Protein AF-R4KKE1-F1 (afdb_monomer)

Solvent-accessible surface area (backbone atoms only — not comparable to full-atom values): 4717 Å² total; per-residue (Å²): 87,49,28,18,39,33,73,34,89,79,52,72,64,31,49,64,44,80,45,53,73,64,59,48,51,59,60,69,69,56,82,86,78,73,91,70,51,73,68,59,53,69,73,44,54,72,67,56,51,49,55,72,66,44,76,33,54,74,42,84,20,34,36,54,92,19,30,95,49,90,92,22,63,42,77,78,89,124

Foldseek 3Di:
DWKWWDQFPPDQATHIDDDDPVVVCVVVVDDDDFDDDPVRLVPDDPVVVRVSPGRIDMDPAAAQRRGPDPPRHDDDDD

Structure (mmCIF, N/CA/C/O backbone):
data_AF-R4KKE1-F1
#
_entry.id   AF-R4KKE1-F1
#
loop_
_atom_site.group_PDB
_atom_site.id
_atom_site.type_symbol
_atom_site.label_atom_id
_atom_site.label_alt_id
_atom_site.label_comp_id
_atom_site.label_asym_id
_atom_site.label_entity_id
_atom_site.label_seq_id
_atom_site.pdbx_PDB_ins_code
_atom_site.Cartn_x
_atom_site.Cartn_y
_atom_site.Cartn_z
_atom_site.occupancy
_atom_site.B_iso_or_equiv
_atom_site.auth_seq_id
_atom_site.auth_comp_id
_atom_site.auth_asym_id
_atom_site.auth_atom_id
_atom_site.pdbx_PDB_model_num
ATOM 1 N N . MET A 1 1 ? 9.662 -15.546 -7.083 1.00 91.69 1 MET A N 1
ATOM 2 C CA . MET A 1 1 ? 8.626 -14.959 -7.965 1.00 91.69 1 MET A CA 1
ATOM 3 C C . MET A 1 1 ? 8.818 -13.452 -8.010 1.00 91.69 1 MET A C 1
ATOM 5 O O . MET A 1 1 ? 9.332 -12.914 -7.038 1.00 91.69 1 MET A O 1
ATOM 9 N N . LYS A 1 2 ? 8.404 -12.777 -9.088 1.00 94.56 2 LYS A N 1
ATOM 10 C CA . LYS A 1 2 ? 8.451 -11.306 -9.176 1.00 94.56 2 LYS A CA 1
ATOM 11 C C . LYS A 1 2 ? 7.149 -10.677 -8.708 1.00 94.56 2 LYS A C 1
ATOM 13 O O . LYS A 1 2 ? 6.070 -11.126 -9.097 1.00 94.56 2 LYS A O 1
ATOM 18 N N . ILE A 1 3 ? 7.278 -9.618 -7.921 1.00 96.38 3 ILE A N 1
ATOM 19 C CA . ILE A 1 3 ? 6.194 -8.697 -7.588 1.00 96.38 3 ILE A CA 1
ATOM 20 C C . ILE A 1 3 ? 6.689 -7.259 -7.728 1.00 96.38 3 ILE A C 1
ATOM 22 O O . ILE A 1 3 ? 7.889 -6.990 -7.644 1.00 96.38 3 ILE A O 1
ATOM 26 N N . ALA A 1 4 ? 5.758 -6.328 -7.882 1.00 97.25 4 ALA A N 1
ATOM 27 C CA . ALA A 1 4 ? 6.019 -4.908 -7.709 1.00 97.25 4 ALA A CA 1
ATOM 28 C C . ALA A 1 4 ? 5.249 -4.405 -6.490 1.00 97.25 4 ALA A C 1
ATOM 30 O O . ALA A 1 4 ? 4.050 -4.651 -6.397 1.00 97.25 4 ALA A O 1
ATOM 31 N N . VAL A 1 5 ? 5.908 -3.708 -5.567 1.00 97.50 5 VAL A N 1
ATOM 32 C CA . VAL A 1 5 ? 5.290 -3.183 -4.337 1.00 97.50 5 VAL A CA 1
ATOM 33 C C . VAL A 1 5 ? 5.154 -1.664 -4.390 1.00 97.50 5 VAL A C 1
ATOM 35 O O . VAL A 1 5 ? 5.981 -0.982 -4.999 1.00 97.50 5 VAL A O 1
ATOM 38 N N . GLY A 1 6 ? 4.107 -1.139 -3.759 1.00 97.06 6 GLY A N 1
ATOM 39 C CA . GLY A 1 6 ? 3.849 0.295 -3.635 1.00 97.06 6 GLY A CA 1
ATOM 40 C C . GLY A 1 6 ? 3.241 0.613 -2.275 1.00 97.06 6 GLY A C 1
ATOM 41 O O . GLY A 1 6 ? 2.513 -0.208 -1.713 1.00 9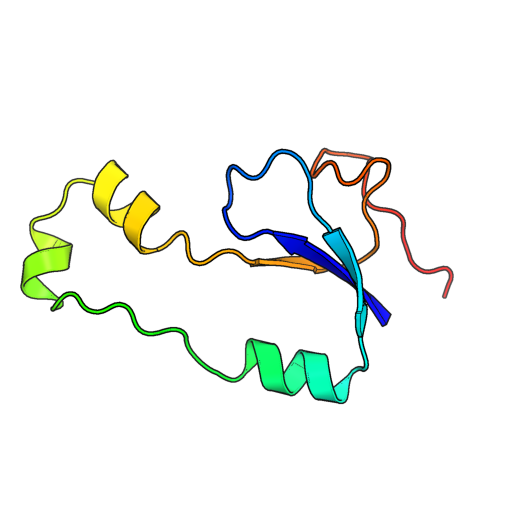7.06 6 GLY A O 1
ATOM 42 N N . ASN A 1 7 ? 3.534 1.798 -1.745 1.00 95.81 7 ASN A N 1
ATOM 43 C CA . ASN A 1 7 ? 3.050 2.231 -0.432 1.00 95.81 7 ASN A CA 1
ATOM 44 C C . ASN A 1 7 ? 1.656 2.861 -0.499 1.00 95.81 7 ASN A C 1
ATOM 46 O O . ASN A 1 7 ? 1.012 3.031 0.528 1.00 95.81 7 ASN A O 1
ATOM 50 N N . SER A 1 8 ? 1.184 3.182 -1.705 1.00 96.25 8 SER A N 1
ATOM 51 C CA . SER A 1 8 ? -0.133 3.761 -1.952 1.00 96.25 8 SER A CA 1
ATOM 52 C C . SER A 1 8 ? -0.696 3.291 -3.293 1.00 96.25 8 SER A C 1
ATOM 54 O O . SER A 1 8 ? 0.035 3.063 -4.261 1.00 96.25 8 SER A O 1
ATOM 56 N N . ARG A 1 9 ? -2.024 3.237 -3.410 1.00 93.75 9 ARG A N 1
ATOM 57 C CA . ARG A 1 9 ? -2.728 3.037 -4.684 1.00 93.75 9 ARG A CA 1
ATOM 58 C C . ARG A 1 9 ? -2.396 4.128 -5.712 1.00 93.75 9 ARG A C 1
ATOM 60 O O . ARG A 1 9 ? -2.520 3.876 -6.915 1.00 93.75 9 ARG A O 1
ATOM 67 N N . MET A 1 10 ? -1.982 5.310 -5.241 1.00 94.75 10 MET A N 1
ATOM 68 C CA . MET A 1 10 ? -1.602 6.488 -6.031 1.00 94.75 10 MET A CA 1
ATOM 69 C C . MET A 1 10 ? -0.100 6.552 -6.355 1.00 94.75 10 MET A C 1
ATOM 71 O O . MET A 1 10 ? 0.334 7.468 -7.057 1.00 94.75 10 MET A O 1
ATOM 75 N N . GLU A 1 11 ? 0.695 5.586 -5.881 1.00 96.19 11 GLU A N 1
ATOM 76 C CA . GLU A 1 11 ? 2.129 5.497 -6.154 1.00 96.19 11 GLU A CA 1
ATOM 77 C C . GLU A 1 11 ? 2.398 5.502 -7.669 1.00 96.19 11 GLU A C 1
ATOM 79 O O . GLU A 1 11 ? 1.898 4.657 -8.422 1.00 96.19 11 GLU A O 1
ATOM 84 N N . LYS A 1 12 ? 3.218 6.458 -8.126 1.00 95.12 12 LYS A N 1
ATOM 85 C CA . LYS A 1 12 ? 3.592 6.589 -9.545 1.00 95.12 12 LYS A CA 1
ATOM 86 C C . LYS A 1 12 ? 4.689 5.605 -9.953 1.00 95.12 12 LYS A C 1
ATOM 88 O O . LYS A 1 12 ? 4.761 5.246 -11.129 1.00 95.12 12 LYS A O 1
ATOM 93 N N . ARG A 1 13 ? 5.544 5.204 -9.004 1.00 96.69 13 ARG A N 1
ATOM 94 C CA . ARG A 1 13 ? 6.670 4.288 -9.209 1.00 96.69 13 ARG A CA 1
ATOM 95 C C . ARG A 1 13 ? 6.640 3.170 -8.174 1.00 96.69 13 ARG A C 1
ATOM 97 O O . ARG A 1 13 ? 6.926 3.378 -7.006 1.00 96.69 13 ARG A O 1
ATOM 104 N N . TRP A 1 14 ? 6.321 1.982 -8.646 1.00 97.94 14 TRP A N 1
ATOM 105 C CA . TRP A 1 14 ? 6.301 0.742 -7.894 1.00 97.94 14 TRP A CA 1
ATOM 106 C C . TRP A 1 14 ? 7.682 0.089 -7.956 1.00 97.94 14 TRP A C 1
ATOM 108 O O . TRP A 1 14 ? 8.355 0.126 -8.991 1.00 97.94 14 TRP A O 1
ATOM 118 N N . LYS A 1 15 ? 8.106 -0.522 -6.851 1.00 97.88 1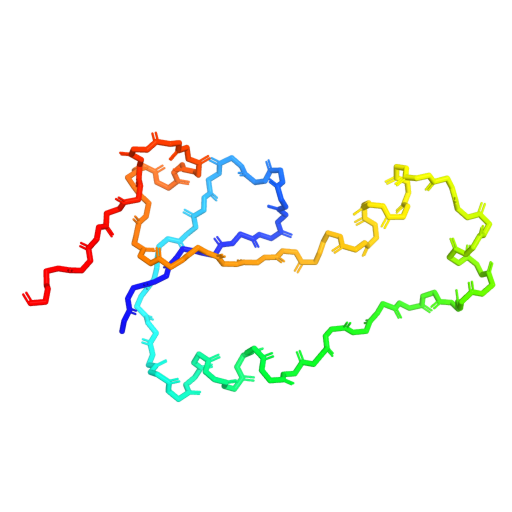5 LYS A N 1
ATOM 119 C CA . LYS A 1 15 ? 9.414 -1.169 -6.734 1.00 97.88 15 LYS A CA 1
ATOM 120 C C . LYS A 1 15 ? 9.301 -2.641 -7.108 1.00 97.88 15 LYS A C 1
ATOM 122 O O . LYS A 1 15 ? 8.646 -3.408 -6.408 1.00 97.88 15 LYS A O 1
ATOM 127 N N . ASN A 1 16 ? 9.955 -3.033 -8.195 1.00 97.12 16 ASN A N 1
ATOM 128 C CA . ASN A 1 16 ? 10.084 -4.440 -8.567 1.00 97.12 16 ASN A CA 1
ATOM 129 C C . ASN A 1 16 ? 11.031 -5.150 -7.599 1.00 97.12 16 ASN A C 1
ATOM 131 O O . ASN A 1 16 ? 12.102 -4.627 -7.290 1.00 97.12 16 ASN A O 1
ATOM 135 N N . GLN A 1 17 ? 10.657 -6.348 -7.164 1.00 95.75 17 GLN A N 1
ATOM 136 C CA . GLN A 1 17 ? 11.505 -7.206 -6.346 1.00 95.75 17 GLN A CA 1
ATOM 137 C C . GLN A 1 17 ? 11.196 -8.686 -6.581 1.00 95.75 17 GLN A C 1
ATOM 139 O O . GLN A 1 17 ? 10.094 -9.060 -6.995 1.00 95.75 17 GLN A O 1
ATOM 144 N N . ASP A 1 18 ? 12.185 -9.526 -6.296 1.00 96.06 18 ASP A N 1
ATOM 145 C CA . ASP A 1 18 ? 11.994 -10.962 -6.164 1.00 96.06 18 ASP A CA 1
ATOM 146 C C . ASP A 1 18 ? 11.587 -11.293 -4.720 1.00 96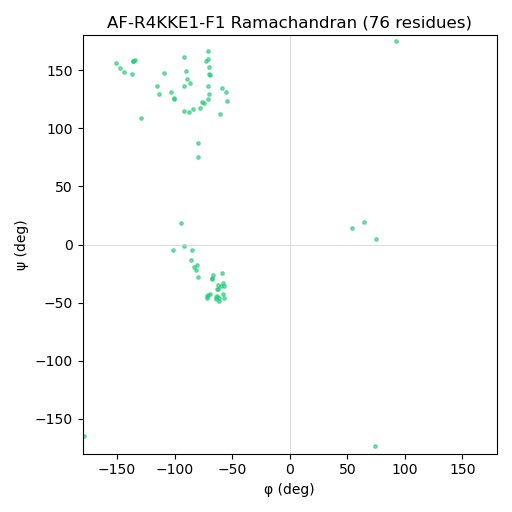.06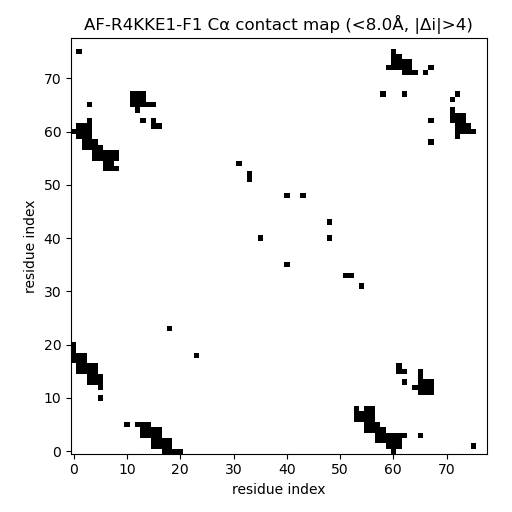 18 ASP A C 1
ATOM 148 O O . ASP A 1 18 ? 12.100 -10.716 -3.765 1.00 96.06 18 ASP A O 1
ATOM 152 N N . ILE A 1 19 ? 10.635 -12.212 -4.565 1.00 95.94 19 ILE A N 1
ATOM 153 C CA . ILE A 1 19 ? 10.153 -12.716 -3.273 1.00 95.94 19 ILE A CA 1
ATOM 154 C C . ILE A 1 19 ? 9.978 -14.237 -3.346 1.00 95.94 19 ILE A C 1
ATOM 156 O O . ILE A 1 19 ? 9.639 -14.782 -4.408 1.00 95.94 19 ILE A O 1
ATOM 160 N N . SER A 1 20 ? 10.210 -14.948 -2.241 1.00 96.50 20 SER A N 1
ATOM 161 C CA . SER A 1 20 ? 9.896 -16.376 -2.163 1.00 96.50 20 SER A CA 1
ATOM 162 C C . SER A 1 20 ? 8.378 -16.593 -2.077 1.00 96.50 20 SER A C 1
ATOM 164 O O . SER A 1 20 ? 7.618 -15.700 -1.697 1.00 96.50 20 SER A O 1
ATOM 166 N N . ARG A 1 21 ? 7.901 -17.789 -2.445 1.00 93.50 21 ARG A N 1
ATOM 167 C CA . ARG A 1 21 ? 6.473 -18.125 -2.283 1.00 93.50 21 ARG A CA 1
ATOM 168 C C . ARG A 1 21 ? 6.054 -18.099 -0.813 1.00 93.50 21 ARG A C 1
ATOM 170 O O . ARG A 1 21 ? 4.925 -17.720 -0.522 1.00 93.50 21 ARG A O 1
ATOM 177 N N . GLU A 1 22 ? 6.949 -18.504 0.079 1.00 96.62 22 GLU A N 1
ATOM 178 C CA . GLU A 1 22 ? 6.671 -18.585 1.510 1.00 96.62 22 GLU A CA 1
ATOM 179 C C . GLU A 1 22 ? 6.585 -17.192 2.140 1.00 96.62 22 GLU A C 1
ATOM 181 O O . GLU A 1 22 ? 5.594 -16.870 2.793 1.00 96.62 22 GLU A O 1
ATOM 186 N N . ASP A 1 23 ? 7.535 -16.307 1.833 1.00 96.00 23 ASP A N 1
ATOM 187 C CA . ASP A 1 23 ? 7.502 -14.916 2.301 1.00 96.00 23 ASP A CA 1
ATOM 188 C C . ASP A 1 23 ? 6.289 -14.167 1.753 1.00 96.00 23 ASP A C 1
ATOM 190 O O . ASP A 1 23 ? 5.656 -13.383 2.464 1.00 96.00 23 ASP A O 1
ATOM 194 N N . PHE A 1 24 ? 5.917 -14.433 0.498 1.00 95.12 24 PHE A N 1
ATOM 195 C CA . PHE A 1 24 ? 4.707 -13.868 -0.085 1.00 95.12 24 PHE A CA 1
ATOM 196 C C . PHE A 1 24 ? 3.453 -14.313 0.678 1.00 95.12 24 PHE A C 1
ATOM 198 O O . PHE A 1 24 ? 2.655 -13.462 1.073 1.00 95.12 24 PHE A O 1
ATOM 205 N N . LYS A 1 25 ? 3.300 -15.619 0.955 1.00 95.75 25 LYS A N 1
ATOM 206 C CA . LYS A 1 25 ? 2.194 -16.142 1.779 1.00 95.75 25 LYS A CA 1
ATOM 207 C C . LYS A 1 25 ? 2.170 -15.495 3.161 1.00 95.75 25 LYS A C 1
ATOM 209 O O . LYS A 1 25 ? 1.113 -15.055 3.608 1.00 95.75 25 LYS A O 1
ATOM 214 N N . ASN A 1 26 ? 3.324 -15.394 3.816 1.00 95.12 26 ASN A N 1
ATOM 215 C CA . ASN A 1 26 ? 3.439 -14.778 5.135 1.00 95.12 26 ASN A CA 1
ATOM 216 C C . ASN A 1 26 ? 3.052 -13.295 5.120 1.00 95.12 26 ASN A C 1
ATOM 218 O O . ASN A 1 26 ? 2.362 -12.831 6.029 1.00 95.12 26 ASN A O 1
ATOM 222 N N . THR A 1 27 ? 3.412 -12.578 4.054 1.00 91.81 27 THR A N 1
ATOM 223 C CA . THR A 1 27 ? 3.062 -11.166 3.864 1.00 91.81 27 THR A CA 1
ATOM 224 C C . THR A 1 27 ? 1.551 -10.970 3.730 1.00 91.81 27 THR A C 1
ATOM 226 O O . THR A 1 27 ? 0.991 -10.091 4.381 1.00 91.81 27 THR A O 1
ATOM 229 N N . ILE A 1 28 ? 0.872 -11.780 2.909 1.00 93.50 28 ILE A N 1
ATOM 230 C CA . ILE A 1 28 ? -0.566 -11.602 2.633 1.00 93.50 28 ILE A CA 1
ATOM 231 C C . ILE A 1 28 ? -1.479 -12.198 3.711 1.00 93.50 28 ILE A C 1
ATOM 233 O O . ILE A 1 28 ? -2.631 -11.788 3.825 1.00 93.50 28 ILE A O 1
ATOM 237 N N . ARG A 1 29 ? -0.989 -13.162 4.503 1.00 95.44 29 ARG A N 1
ATOM 238 C CA . ARG A 1 29 ? -1.773 -13.805 5.571 1.00 95.44 29 ARG A CA 1
ATOM 239 C C . ARG A 1 29 ? -2.088 -12.844 6.719 1.00 95.44 29 ARG A C 1
ATOM 241 O O . ARG A 1 29 ? -3.112 -12.990 7.382 1.00 95.44 29 ARG A O 1
ATOM 248 N N . THR A 1 30 ? -1.219 -11.868 6.966 1.00 91.19 30 THR A N 1
ATOM 249 C CA . THR A 1 30 ? -1.373 -10.921 8.073 1.00 91.19 30 THR A CA 1
ATOM 250 C C . THR A 1 30 ? -2.299 -9.773 7.677 1.00 91.19 30 THR A C 1
ATOM 252 O O . THR A 1 30 ? -1.985 -8.971 6.800 1.00 91.19 30 THR A O 1
ATOM 255 N N . THR A 1 31 ? -3.445 -9.657 8.352 1.00 92.06 31 THR A N 1
ATOM 256 C CA . THR A 1 31 ? -4.374 -8.538 8.137 1.00 92.06 31 THR A CA 1
ATOM 257 C C . THR A 1 31 ? -3.788 -7.242 8.692 1.00 92.06 31 THR A C 1
ATOM 259 O O . THR A 1 31 ? -3.484 -7.160 9.881 1.00 92.06 31 THR A O 1
ATOM 262 N N . LYS A 1 32 ? -3.699 -6.199 7.861 1.00 90.94 32 LYS A N 1
ATOM 263 C CA . LYS A 1 32 ? -3.361 -4.847 8.322 1.00 90.94 32 LYS A CA 1
ATOM 264 C C . LYS A 1 32 ? -4.562 -4.238 9.048 1.00 90.94 32 LYS A C 1
ATOM 266 O O . LYS A 1 32 ? -5.647 -4.143 8.477 1.00 90.94 32 LYS A O 1
ATOM 271 N N . ARG A 1 33 ? -4.370 -3.855 10.310 1.00 92.12 33 ARG A N 1
ATOM 272 C CA . ARG A 1 33 ? -5.368 -3.157 11.131 1.00 92.12 33 ARG A CA 1
ATOM 273 C C . ARG A 1 33 ? -4.996 -1.683 11.203 1.00 92.12 33 ARG A C 1
ATOM 275 O O . ARG A 1 33 ? -3.840 -1.357 11.458 1.00 92.12 33 ARG A O 1
ATOM 282 N N . THR A 1 34 ? -5.966 -0.823 10.952 1.00 92.38 34 THR A N 1
ATOM 283 C CA . THR A 1 34 ? -5.851 0.626 11.098 1.00 92.38 34 THR A CA 1
ATOM 284 C C . THR A 1 34 ? -6.299 1.032 12.509 1.00 92.38 34 THR A C 1
ATOM 286 O O . THR A 1 34 ? -6.877 0.221 13.238 1.00 92.38 34 THR A O 1
ATOM 289 N N . THR A 1 35 ? -5.913 2.225 12.961 1.00 93.88 35 THR A N 1
ATOM 290 C CA . THR A 1 35 ? -6.015 2.628 14.377 1.00 93.88 35 THR A CA 1
ATOM 291 C C . THR A 1 35 ? -7.392 3.142 14.775 1.00 93.88 35 THR A C 1
ATOM 293 O O . THR A 1 35 ? -7.698 3.207 15.961 1.00 93.88 35 THR A O 1
ATOM 296 N N . GLU A 1 36 ? -8.208 3.542 13.806 1.00 95.38 36 GLU A N 1
ATOM 297 C CA . GLU A 1 36 ? -9.546 4.056 14.042 1.00 95.38 36 GLU A CA 1
ATOM 298 C C . GLU A 1 36 ? -10.508 2.966 14.520 1.00 95.38 36 GLU A C 1
ATOM 300 O O . GLU A 1 36 ? -10.480 1.806 14.100 1.00 95.38 36 GLU A O 1
ATOM 305 N N . THR A 1 37 ? -11.437 3.374 15.373 1.00 96.75 37 THR A N 1
ATOM 306 C CA . THR A 1 37 ? -12.600 2.569 15.718 1.00 96.75 37 THR A CA 1
ATOM 307 C C . THR A 1 37 ? -13.580 2.501 14.547 1.00 96.75 37 THR A C 1
ATOM 309 O O . THR A 1 37 ? -13.646 3.372 13.676 1.00 96.75 37 THR A O 1
ATOM 312 N N . VAL A 1 38 ? -14.451 1.490 14.567 1.00 95.88 38 VAL A N 1
ATOM 313 C CA . VAL A 1 38 ? -15.526 1.349 13.571 1.00 95.88 38 VAL A CA 1
ATOM 314 C C . VAL A 1 38 ? -16.453 2.573 13.553 1.00 95.88 38 VAL A C 1
ATOM 316 O O . VAL A 1 38 ? -16.962 2.943 12.496 1.00 95.88 38 VAL A O 1
ATOM 319 N N . LEU A 1 39 ? -16.678 3.214 14.705 1.00 97.56 39 LEU A N 1
ATOM 320 C CA . LEU A 1 39 ? -17.522 4.406 14.803 1.00 97.56 39 LEU A CA 1
ATOM 321 C C . LEU A 1 39 ? -16.858 5.629 14.165 1.00 97.56 39 LEU A C 1
ATOM 323 O O . LEU A 1 39 ? -17.528 6.356 13.435 1.00 97.56 39 LEU A O 1
ATOM 327 N N . GLU A 1 40 ? -15.562 5.840 14.401 1.00 97.75 40 GLU A N 1
ATOM 328 C CA . GLU A 1 40 ? -14.795 6.907 13.746 1.00 97.75 40 GLU A CA 1
ATOM 329 C C . GLU A 1 40 ? -14.770 6.698 12.231 1.00 97.75 40 GLU A C 1
ATOM 331 O O . GLU A 1 40 ? -15.113 7.615 11.488 1.00 97.75 40 GLU A O 1
ATOM 336 N N . TYR A 1 41 ? -14.496 5.472 11.771 1.00 97.00 41 TYR A N 1
ATOM 337 C CA . TYR A 1 41 ? -14.520 5.125 10.348 1.00 97.00 41 TYR A CA 1
ATOM 338 C C . TYR A 1 41 ? -15.881 5.406 9.691 1.00 97.00 41 TYR A C 1
ATOM 340 O O . TYR A 1 41 ? -15.955 5.940 8.584 1.00 97.00 41 TYR A O 1
ATOM 348 N N . ARG A 1 42 ? -16.988 5.077 10.369 1.00 96.62 42 ARG A N 1
ATOM 349 C CA . ARG A 1 42 ? -18.349 5.310 9.849 1.00 96.62 42 ARG A CA 1
ATOM 350 C C . ARG A 1 42 ? -18.708 6.790 9.723 1.00 96.62 42 ARG A C 1
ATOM 352 O O . ARG A 1 42 ? -19.552 7.119 8.898 1.00 96.62 42 ARG A O 1
ATOM 359 N N . LYS A 1 43 ? -18.089 7.664 10.522 1.00 97.94 43 LYS A N 1
ATOM 360 C CA . LYS A 1 43 ? -18.284 9.121 10.442 1.00 97.94 43 LYS A CA 1
ATOM 361 C C . LYS A 1 43 ? -17.464 9.770 9.323 1.00 97.94 43 LYS A C 1
ATOM 363 O O . LYS A 1 43 ? -17.760 10.897 8.939 1.00 97.94 43 LYS A O 1
ATOM 368 N N . MET A 1 44 ? -16.440 9.086 8.814 1.00 98.06 44 MET A N 1
ATOM 369 C CA . MET A 1 44 ? -15.612 9.582 7.718 1.00 98.06 44 MET A CA 1
ATOM 370 C C . MET A 1 44 ? -16.389 9.616 6.402 1.00 98.06 44 MET A C 1
ATOM 372 O O . MET A 1 44 ? -17.186 8.726 6.103 1.00 98.06 44 MET A O 1
ATOM 376 N N . ASN A 1 45 ? -16.089 10.608 5.566 1.00 98.19 45 ASN A N 1
ATOM 377 C CA . ASN A 1 45 ? -16.560 10.605 4.186 1.00 98.19 45 ASN A CA 1
ATOM 378 C C . ASN A 1 45 ? -15.827 9.535 3.350 1.00 98.19 45 ASN A C 1
ATOM 380 O O . ASN A 1 45 ? -14.785 9.004 3.743 1.00 98.19 45 ASN A O 1
ATOM 384 N N . LYS A 1 46 ? -16.348 9.235 2.154 1.00 97.38 46 LYS A N 1
ATOM 385 C CA . LYS A 1 46 ? -15.796 8.188 1.279 1.00 97.38 46 LYS A CA 1
ATOM 386 C C . LYS A 1 46 ? -14.321 8.404 0.920 1.00 97.38 46 LYS A C 1
ATOM 388 O O . LYS A 1 46 ? -13.582 7.431 0.804 1.00 97.38 46 LYS A O 1
ATOM 393 N N . ALA A 1 47 ? -13.887 9.652 0.746 1.00 97.44 47 ALA A N 1
ATOM 394 C CA . ALA A 1 47 ? -12.498 9.955 0.409 1.00 97.44 47 ALA A CA 1
ATOM 395 C C . ALA A 1 47 ? -11.558 9.663 1.588 1.00 97.44 47 ALA A C 1
ATOM 397 O O . ALA A 1 47 ? -10.521 9.037 1.406 1.00 97.44 47 ALA A O 1
ATOM 398 N N . GLN A 1 48 ? -11.948 10.039 2.805 1.00 97.31 48 GLN A N 1
ATOM 399 C CA . GLN A 1 48 ? -11.204 9.726 4.029 1.00 97.31 48 GLN A CA 1
ATOM 400 C C . GLN A 1 48 ? -11.132 8.214 4.275 1.00 97.31 48 GLN A C 1
ATOM 402 O O . GLN A 1 48 ? -10.060 7.683 4.553 1.00 97.31 48 GLN A O 1
ATOM 407 N N . GLN A 1 49 ? -12.256 7.516 4.095 1.00 97.12 49 GLN A N 1
ATOM 408 C CA . GLN A 1 49 ? -12.335 6.058 4.177 1.00 97.12 49 GLN A CA 1
ATOM 409 C C . GLN A 1 49 ? -11.426 5.348 3.167 1.00 97.12 49 GLN A C 1
ATOM 411 O O . GLN A 1 49 ? -10.887 4.282 3.468 1.00 97.12 49 GLN A O 1
ATOM 416 N N . ASP A 1 50 ? -11.279 5.916 1.971 1.00 95.81 50 ASP A N 1
ATOM 417 C CA . ASP A 1 50 ? -10.381 5.405 0.940 1.00 95.81 50 ASP A CA 1
ATOM 418 C C . ASP A 1 50 ? -8.918 5.642 1.293 1.00 95.81 50 ASP A C 1
ATOM 420 O O . ASP A 1 50 ? -8.109 4.731 1.138 1.00 95.81 50 ASP A O 1
ATOM 424 N N . THR A 1 51 ? -8.589 6.839 1.781 1.00 95.56 51 THR A N 1
ATOM 425 C CA . THR A 1 51 ? -7.228 7.206 2.177 1.00 95.56 51 THR A CA 1
ATOM 426 C C . THR A 1 51 ? -6.740 6.360 3.348 1.00 95.56 51 THR A C 1
ATOM 428 O O . THR A 1 51 ? -5.636 5.835 3.292 1.00 95.56 51 THR A O 1
ATOM 431 N N . ILE A 1 52 ? -7.555 6.163 4.390 1.00 95.38 52 ILE A N 1
ATOM 432 C CA . ILE A 1 52 ? -7.130 5.391 5.570 1.00 95.38 52 ILE A CA 1
ATOM 433 C C . ILE A 1 52 ? -6.925 3.903 5.257 1.00 95.38 52 ILE A C 1
ATOM 435 O O . ILE A 1 52 ? -6.074 3.247 5.851 1.00 95.38 52 ILE A O 1
ATOM 439 N N . LYS A 1 53 ? -7.666 3.375 4.275 1.00 93.19 53 LYS A N 1
ATOM 440 C CA . LYS A 1 53 ? -7.503 2.004 3.773 1.00 93.19 53 LYS A CA 1
ATOM 441 C C . LYS A 1 53 ? -6.418 1.870 2.709 1.00 93.19 53 LYS A C 1
ATOM 443 O O . LYS A 1 53 ? -6.133 0.750 2.283 1.00 93.19 53 LYS A O 1
ATOM 448 N N . ASP A 1 54 ? -5.804 2.968 2.281 1.00 95.75 54 ASP A N 1
ATOM 449 C CA . ASP A 1 54 ? -4.678 2.934 1.359 1.00 95.75 54 ASP A CA 1
ATOM 450 C C . ASP A 1 54 ? -3.381 2.584 2.096 1.00 95.75 54 ASP A C 1
ATOM 452 O O . ASP A 1 54 ? -2.529 3.419 2.376 1.00 95.75 54 ASP A O 1
ATOM 456 N N . VAL A 1 55 ? -3.246 1.305 2.431 1.00 94.00 55 VAL A N 1
ATOM 457 C CA . VAL A 1 55 ? -2.110 0.749 3.179 1.00 94.00 55 VAL A CA 1
ATOM 458 C C . VAL A 1 55 ? -1.017 0.180 2.263 1.00 94.00 55 VAL A C 1
ATOM 460 O O . VAL A 1 55 ? -0.215 -0.664 2.685 1.00 94.00 55 VAL A O 1
ATOM 463 N N . GLY A 1 56 ? -1.018 0.584 0.992 1.00 94.62 56 GLY A N 1
ATOM 464 C CA . GLY A 1 56 ? -0.165 0.032 -0.054 1.00 94.62 56 GLY A CA 1
ATOM 465 C C . GLY A 1 56 ? -0.597 -1.354 -0.535 1.00 94.62 56 GLY A C 1
ATOM 466 O O . GLY A 1 56 ? -1.642 -1.887 -0.160 1.00 94.62 56 GLY A O 1
ATOM 467 N N . GLY A 1 57 ? 0.222 -1.960 -1.390 1.00 95.12 57 GLY A N 1
ATOM 468 C CA . GLY A 1 57 ? -0.089 -3.259 -1.977 1.00 95.12 57 GLY A CA 1
ATOM 469 C C . GLY A 1 57 ? 0.997 -3.783 -2.904 1.00 95.12 57 GLY A C 1
ATOM 470 O O . GLY A 1 57 ? 2.127 -3.292 -2.919 1.00 95.12 57 GLY A O 1
ATOM 471 N N . PHE A 1 58 ? 0.634 -4.792 -3.693 1.00 96.00 58 PHE A N 1
ATOM 472 C CA . PHE A 1 58 ? 1.515 -5.402 -4.680 1.00 96.00 58 PHE A CA 1
ATOM 473 C C . PHE A 1 58 ? 0.794 -5.656 -6.010 1.00 96.00 58 PHE A C 1
ATOM 475 O O . PHE A 1 58 ? -0.430 -5.772 -6.065 1.00 96.00 58 PHE A O 1
ATOM 482 N N . VAL A 1 59 ? 1.576 -5.774 -7.079 1.00 95.75 59 VAL A N 1
ATOM 483 C CA . VAL A 1 59 ? 1.167 -6.300 -8.385 1.00 95.75 59 VAL A CA 1
ATOM 484 C C . VAL A 1 59 ? 1.946 -7.589 -8.634 1.00 95.75 59 VAL A C 1
ATOM 486 O O . VAL A 1 59 ? 3.145 -7.647 -8.359 1.00 95.75 59 VAL A O 1
ATOM 489 N N . GLY A 1 60 ? 1.273 -8.631 -9.125 1.00 94.19 60 GLY A N 1
ATOM 490 C CA . GLY A 1 60 ? 1.934 -9.863 -9.553 1.00 94.19 60 GLY A CA 1
ATOM 491 C C . GLY A 1 60 ? 2.734 -9.633 -10.836 1.00 94.19 60 GLY A C 1
ATOM 492 O O . GLY A 1 60 ? 2.197 -9.098 -11.803 1.00 94.19 60 GLY A O 1
ATOM 493 N N . GLY A 1 61 ? 4.005 -10.035 -10.845 1.00 94.12 61 GLY A N 1
ATOM 494 C CA . GLY A 1 61 ? 4.941 -9.737 -11.931 1.00 94.12 61 GLY A CA 1
ATOM 495 C C . GLY A 1 61 ? 5.738 -8.451 -11.702 1.00 94.12 61 GLY A C 1
ATOM 496 O O . GLY A 1 61 ? 5.545 -7.731 -10.723 1.00 94.12 61 GLY A O 1
ATOM 497 N N . ALA A 1 62 ? 6.676 -8.178 -12.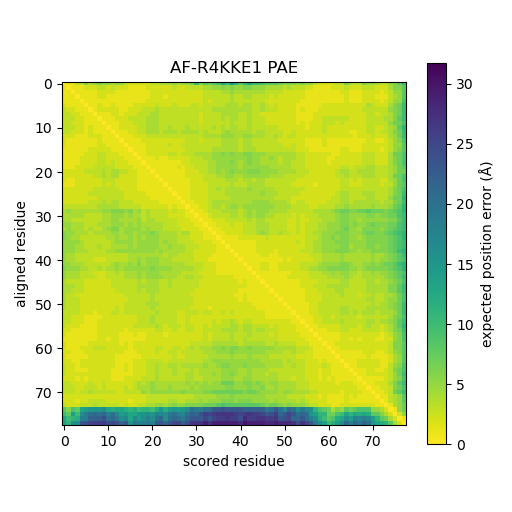608 1.00 95.44 62 ALA A N 1
ATOM 498 C CA . ALA A 1 62 ? 7.432 -6.928 -12.603 1.00 95.44 62 ALA A CA 1
ATOM 499 C C . ALA A 1 62 ? 6.711 -5.874 -13.450 1.00 95.44 62 ALA A C 1
ATOM 501 O O . ALA A 1 62 ? 6.060 -6.198 -14.439 1.00 95.44 62 ALA A O 1
ATOM 502 N N . LEU A 1 63 ? 6.850 -4.602 -13.096 1.00 96.81 63 LEU A N 1
ATOM 503 C CA . LEU A 1 63 ? 6.315 -3.490 -13.872 1.00 96.81 63 LEU A CA 1
ATOM 504 C C . LEU A 1 63 ? 7.418 -2.850 -14.713 1.00 96.81 63 LEU A C 1
ATOM 506 O O . LEU A 1 63 ? 8.442 -2.411 -14.178 1.00 96.81 63 LEU A O 1
ATOM 510 N N . ARG A 1 64 ? 7.196 -2.742 -16.026 1.00 96.50 64 ARG A N 1
ATOM 511 C CA . ARG A 1 64 ? 8.046 -1.940 -16.915 1.00 96.50 64 ARG A CA 1
ATOM 512 C C . ARG A 1 64 ? 8.106 -0.510 -16.376 1.00 96.50 64 ARG A C 1
ATOM 514 O O . ARG A 1 64 ? 7.081 0.058 -16.007 1.00 96.50 64 ARG A O 1
ATOM 521 N N . GLU A 1 65 ? 9.305 0.058 -16.266 1.00 96.38 65 GLU A N 1
ATOM 522 C CA . GLU A 1 65 ? 9.536 1.395 -15.680 1.00 96.38 65 GLU A CA 1
ATOM 523 C C . GLU A 1 65 ? 8.965 1.596 -14.254 1.00 96.38 65 GLU A C 1
ATOM 525 O O . GLU A 1 65 ? 8.824 2.733 -13.800 1.00 96.38 65 GLU A O 1
ATOM 530 N N . GLY A 1 66 ? 8.585 0.522 -1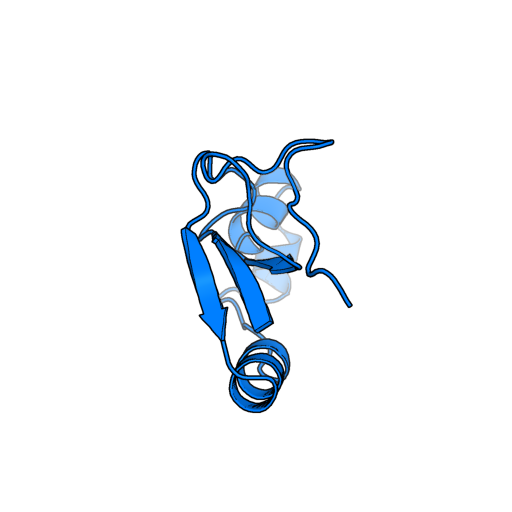3.549 1.00 96.25 66 GLY A N 1
ATOM 531 C CA . GLY A 1 66 ? 7.885 0.612 -12.265 1.00 96.25 66 GLY A CA 1
ATOM 532 C C . GLY A 1 66 ? 6.488 1.240 -12.357 1.00 96.25 66 GLY A C 1
ATOM 533 O O . GLY A 1 66 ? 5.971 1.724 -11.356 1.00 96.25 66 GLY A O 1
ATOM 534 N N . LYS A 1 67 ? 5.851 1.296 -13.534 1.00 96.69 67 LYS A N 1
ATOM 535 C CA . LYS A 1 67 ? 4.543 1.956 -13.698 1.00 96.69 67 LYS A CA 1
ATOM 536 C C . LYS A 1 67 ? 3.403 0.946 -13.717 1.00 96.69 67 LYS A C 1
ATOM 538 O O . LYS A 1 67 ? 3.352 0.073 -14.578 1.00 96.69 67 LYS A O 1
ATOM 543 N N . ARG A 1 68 ? 2.419 1.128 -12.832 1.00 95.25 68 ARG A N 1
ATOM 544 C CA . ARG A 1 68 ? 1.174 0.347 -12.831 1.00 95.25 68 ARG A CA 1
ATOM 545 C C . ARG A 1 68 ? 0.215 0.886 -13.898 1.00 95.25 68 ARG A C 1
ATOM 547 O O . ARG A 1 68 ? -0.592 1.771 -13.629 1.00 95.25 68 ARG A O 1
ATOM 554 N N . ARG A 1 69 ? 0.350 0.389 -15.130 1.00 94.50 69 ARG A N 1
ATOM 555 C CA . ARG A 1 69 ? -0.483 0.737 -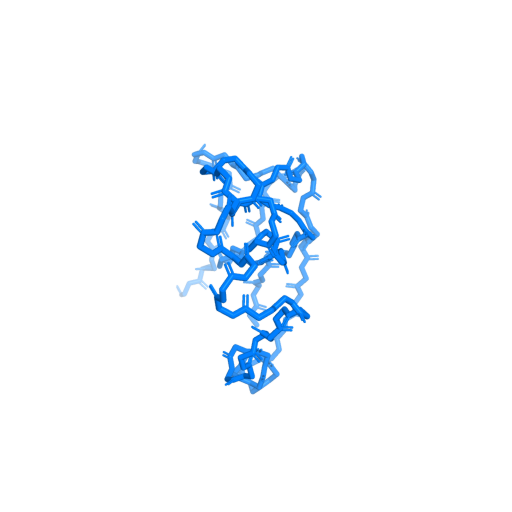16.297 1.00 94.50 69 ARG A CA 1
ATOM 556 C C . ARG A 1 69 ? -0.855 -0.519 -17.086 1.00 94.50 69 ARG A C 1
ATOM 558 O O . ARG A 1 69 ? -0.157 -1.529 -17.004 1.00 94.50 69 ARG A O 1
ATOM 565 N N . ASN A 1 70 ? -1.935 -0.447 -17.865 1.00 92.94 70 ASN A N 1
ATOM 566 C CA . ASN A 1 70 ? -2.290 -1.535 -18.774 1.00 92.94 70 ASN A CA 1
ATOM 567 C C . ASN A 1 70 ? -1.135 -1.794 -19.763 1.00 92.94 70 ASN A C 1
ATOM 569 O O . ASN A 1 70 ? -0.535 -0.845 -20.266 1.00 92.94 70 ASN A O 1
ATOM 573 N N . GLY A 1 71 ? -0.785 -3.063 -19.986 1.00 93.44 71 GLY A N 1
ATOM 574 C CA . GLY A 1 71 ? 0.346 -3.471 -20.831 1.00 93.44 71 GLY A CA 1
ATOM 575 C C . GLY A 1 71 ? 1.747 -3.269 -20.231 1.00 93.44 71 GLY A C 1
ATOM 576 O O . GLY A 1 71 ? 2.734 -3.493 -20.924 1.00 93.44 71 GLY A O 1
ATOM 577 N N . TYR A 1 72 ? 1.869 -2.838 -18.968 1.00 95.81 72 TYR A N 1
ATOM 578 C CA . TYR A 1 72 ? 3.173 -2.650 -18.304 1.00 95.81 72 TYR A CA 1
ATOM 579 C C . TYR A 1 72 ? 3.546 -3.796 -17.353 1.00 95.81 72 TYR A C 1
ATOM 581 O O . TYR A 1 72 ? 4.655 -3.796 -16.819 1.00 95.81 72 TYR A O 1
ATOM 589 N N . VAL A 1 73 ? 2.654 -4.768 -17.146 1.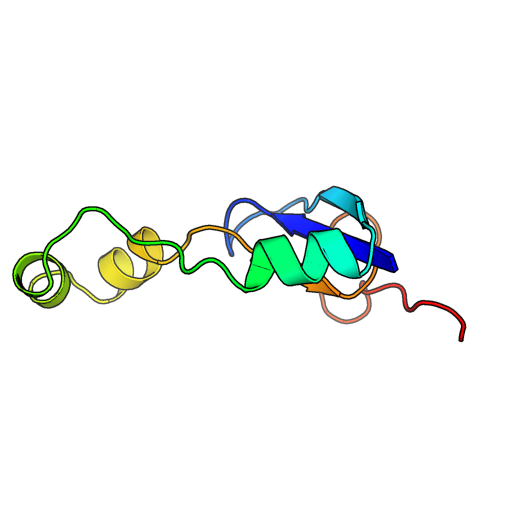00 95.06 73 VAL A N 1
ATOM 590 C CA . VAL A 1 73 ? 2.950 -5.982 -16.373 1.00 95.06 73 VAL A CA 1
ATOM 591 C C . VAL A 1 73 ? 3.765 -6.934 -17.242 1.00 95.06 73 VAL A C 1
ATOM 593 O O . VAL A 1 73 ? 3.297 -7.402 -18.277 1.00 95.06 73 VAL A O 1
ATOM 596 N N . LEU A 1 74 ? 4.989 -7.209 -16.810 1.00 92.94 74 LEU A N 1
ATOM 597 C CA . LEU A 1 74 ? 5.884 -8.183 -17.412 1.00 92.94 74 LEU A CA 1
ATOM 598 C C . LEU A 1 74 ? 5.592 -9.544 -16.774 1.00 92.94 74 LEU A C 1
ATOM 600 O O . LEU A 1 74 ? 5.786 -9.728 -15.566 1.00 92.94 74 LEU A O 1
ATOM 604 N N . TRP A 1 75 ? 5.083 -10.475 -17.581 1.00 78.25 75 TRP A N 1
ATOM 605 C CA . TRP A 1 75 ? 4.787 -11.837 -17.148 1.00 78.25 75 TRP A CA 1
ATOM 606 C C . TRP A 1 75 ? 6.063 -12.638 -16.885 1.00 78.25 75 TRP A C 1
ATOM 608 O O . TRP A 1 75 ? 7.122 -12.385 -17.458 1.00 78.25 75 TRP A O 1
ATOM 618 N N . TRP A 1 76 ? 5.939 -13.622 -15.997 1.00 63.34 76 TRP A N 1
ATOM 619 C CA . TRP A 1 76 ? 6.931 -14.676 -15.839 1.00 63.34 76 TRP A CA 1
ATOM 620 C C . TRP A 1 76 ? 6.753 -15.646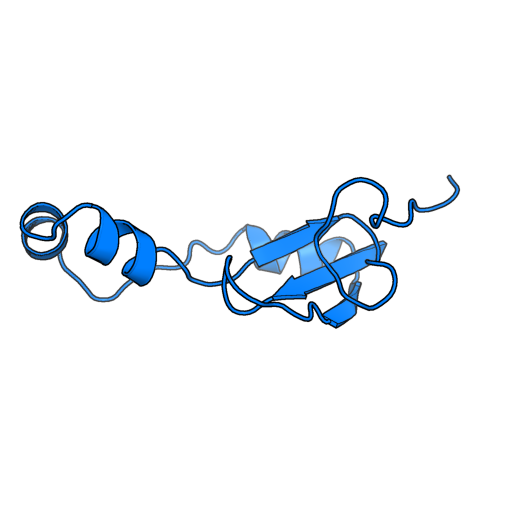 -17.013 1.00 63.34 76 TRP A C 1
ATOM 622 O O . TRP A 1 76 ? 5.649 -16.158 -17.184 1.00 63.34 76 TRP A O 1
ATOM 632 N N . ASN A 1 77 ? 7.791 -15.881 -17.822 1.00 46.69 77 ASN A N 1
ATOM 633 C CA . ASN A 1 77 ? 7.787 -17.025 -18.737 1.00 46.69 77 ASN A CA 1
ATOM 634 C C . ASN A 1 77 ? 7.673 -18.286 -17.867 1.00 46.69 77 ASN A C 1
ATOM 636 O O . ASN A 1 77 ? 8.560 -18.538 -17.047 1.00 46.69 77 ASN A O 1
ATOM 640 N N . ILE A 1 78 ? 6.543 -18.985 -17.968 1.00 47.09 78 ILE A N 1
ATOM 641 C CA . ILE A 1 78 ? 6.374 -20.351 -17.458 1.00 47.09 78 ILE A CA 1
ATOM 642 C C . ILE A 1 78 ? 6.938 -21.291 -18.513 1.00 47.09 78 ILE A C 1
ATOM 644 O O . ILE A 1 78 ? 6.644 -21.043 -19.704 1.00 47.09 78 ILE A O 1
#

Organism: NCBI:txid767817

Secondary structure (DSSP, 8-state):
-EEEEESSTT-SS-EEEE--HHHHHHHHHSPPPPSS-HHHHHHS-HHHHHHHT---EEEESEEGGG---TT-EE----

Radius of gyration: 15.19 Å; Cα contacts (8 Å, |Δi|>4): 101; chains: 1; bounding box: 30×31×36 Å

pLDDT: mean 93.58, std 8.77, range [46.69, 98.19]

Sequence (78 aa):
MKIAVGNSRMEKRWKNQDISREDFKNTIRTTKRTTETVLEYRKMNKAQQDTIKDVGGFVGGALREGKRRNGYVLWWNI

Mean predicted aligned error: 3.74 Å